Protein AF-A0A7Y1ZKJ3-F1 (afdb_monomer_lite)

pLDDT: mean 83.98, std 9.17, range [50.12, 91.56]

Secondary structure (DSSP, 8-state):
-EEETTEEEEEEE-TTS-EEEEEEEGGGGGGHHHHHHHS-----

Sequence (44 aa):
IEADGNNVKALFKDAGGNLLGFALTGDATKEKLALQKELPAIMG

Radius of gyration: 11.19 Å; 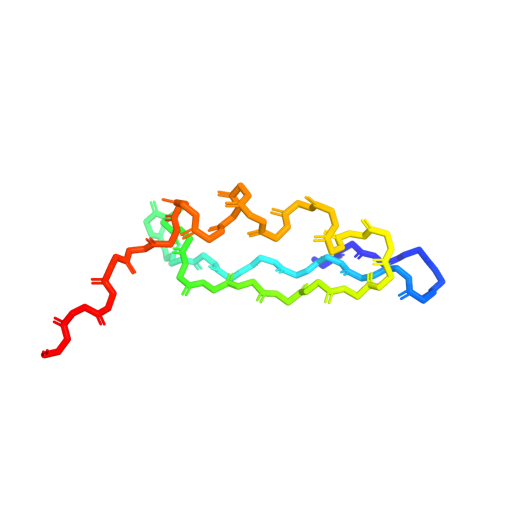chains: 1; bounding box: 26×15×35 Å

Structure (mmCIF, N/CA/C/O backbone):
data_AF-A0A7Y1ZKJ3-F1
#
_entry.id   AF-A0A7Y1ZKJ3-F1
#
loop_
_atom_site.group_PDB
_atom_site.id
_atom_site.type_symbol
_atom_site.label_atom_id
_atom_site.label_alt_id
_atom_site.label_comp_id
_atom_site.label_asym_id
_atom_site.label_entity_id
_atom_site.label_seq_id
_atom_site.pdbx_PDB_ins_code
_atom_site.Cartn_x
_atom_site.Cartn_y
_atom_site.Cartn_z
_atom_site.occupancy
_atom_site.B_iso_or_equiv
_atom_site.auth_seq_id
_atom_site.auth_comp_id
_atom_site.auth_asym_id
_atom_site.auth_atom_id
_atom_site.pdbx_PDB_model_num
ATOM 1 N N . ILE A 1 1 ? -0.136 -2.188 -7.806 1.00 65.38 1 ILE A N 1
ATOM 2 C CA . ILE A 1 1 ? 1.284 -2.596 -7.840 1.00 65.38 1 ILE A CA 1
ATOM 3 C C . ILE A 1 1 ? 1.819 -2.134 -9.183 1.00 65.38 1 ILE A C 1
ATOM 5 O O . ILE A 1 1 ? 1.243 -2.504 -10.196 1.00 65.38 1 ILE A O 1
ATOM 9 N N . GLU A 1 2 ? 2.804 -1.246 -9.190 1.00 76.81 2 GLU A N 1
ATOM 10 C CA . GLU A 1 2 ? 3.481 -0.804 -10.415 1.00 76.81 2 GLU A CA 1
ATOM 11 C C . GLU A 1 2 ? 4.860 -1.461 -10.426 1.00 76.81 2 GLU A C 1
ATOM 13 O O . GLU A 1 2 ? 5.574 -1.389 -9.425 1.00 76.81 2 GLU A O 1
ATOM 18 N N . ALA A 1 3 ? 5.199 -2.165 -11.504 1.00 74.12 3 ALA A N 1
ATOM 19 C CA . ALA A 1 3 ? 6.458 -2.890 -11.626 1.00 74.12 3 ALA A CA 1
ATOM 20 C C . ALA A 1 3 ? 7.065 -2.644 -13.012 1.00 74.12 3 ALA A C 1
ATOM 22 O O . ALA A 1 3 ? 6.458 -3.002 -14.019 1.00 74.12 3 ALA A O 1
ATOM 23 N N . ASP A 1 4 ? 8.250 -2.040 -13.041 1.00 75.75 4 ASP A N 1
ATOM 24 C CA . ASP A 1 4 ? 9.070 -1.830 -14.233 1.00 75.75 4 ASP A CA 1
ATOM 25 C C . ASP A 1 4 ? 10.413 -2.548 -14.03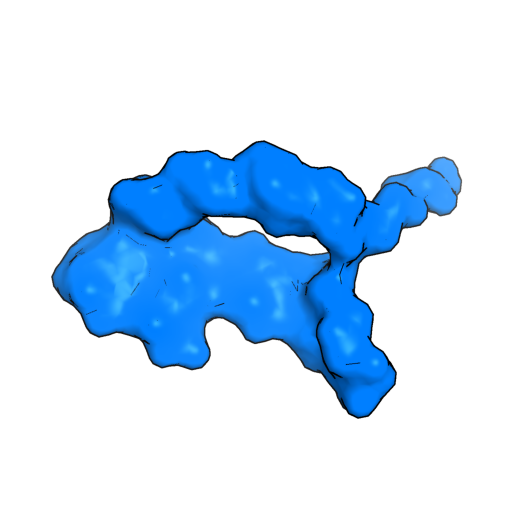2 1.00 75.75 4 ASP A C 1
ATOM 27 O O . ASP A 1 4 ? 11.296 -2.091 -13.304 1.00 75.75 4 ASP A O 1
ATOM 31 N N . GLY A 1 5 ? 10.536 -3.760 -14.578 1.00 81.50 5 GLY A N 1
ATOM 32 C CA . GLY A 1 5 ? 11.694 -4.627 -14.339 1.00 81.50 5 GLY A CA 1
ATOM 33 C C . GLY A 1 5 ? 11.918 -4.923 -12.846 1.00 81.50 5 GLY A C 1
ATOM 34 O O . GLY A 1 5 ? 11.053 -5.486 -12.178 1.00 81.50 5 GLY A O 1
ATOM 35 N N . ASN A 1 6 ? 13.085 -4.535 -12.315 1.00 77.56 6 ASN A N 1
ATOM 36 C CA . ASN A 1 6 ? 13.424 -4.652 -10.885 1.00 77.56 6 ASN A CA 1
ATOM 37 C C . ASN A 1 6 ? 12.860 -3.510 -10.021 1.00 77.56 6 ASN A C 1
ATOM 39 O O . ASN A 1 6 ? 13.068 -3.492 -8.805 1.00 77.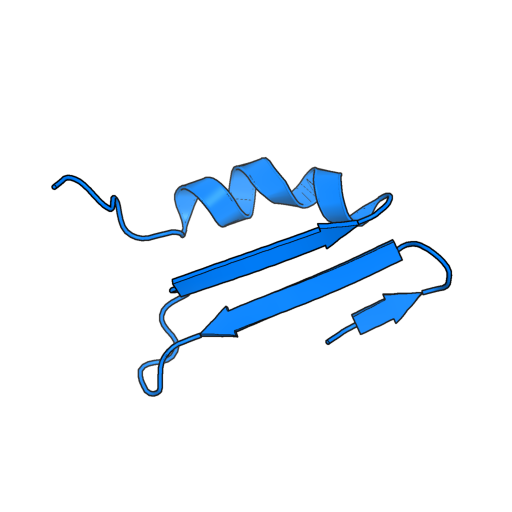56 6 ASN A O 1
ATOM 43 N N . ASN A 1 7 ? 12.193 -2.538 -10.637 1.00 86.62 7 ASN A N 1
ATOM 44 C CA . ASN A 1 7 ? 11.634 -1.391 -9.959 1.00 86.62 7 ASN A CA 1
ATOM 45 C C . ASN A 1 7 ? 10.181 -1.676 -9.580 1.00 86.62 7 ASN A C 1
ATOM 47 O O . ASN A 1 7 ? 9.317 -1.731 -10.448 1.00 86.62 7 ASN A O 1
ATOM 51 N N . VAL A 1 8 ? 9.900 -1.872 -8.294 1.00 86.44 8 VAL A N 1
ATOM 52 C CA . VAL A 1 8 ? 8.556 -2.230 -7.817 1.00 86.44 8 VAL A CA 1
ATOM 53 C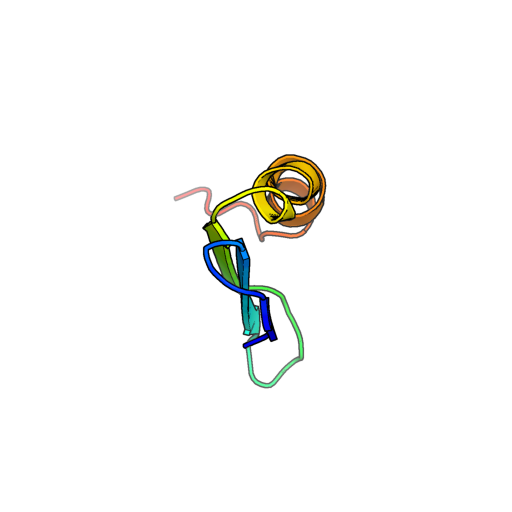 C . VAL A 1 8 ? 8.070 -1.190 -6.824 1.00 86.44 8 VAL A C 1
ATOM 55 O O . VAL A 1 8 ? 8.786 -0.840 -5.888 1.00 86.44 8 VAL A O 1
ATOM 58 N N . LYS A 1 9 ? 6.830 -0.732 -7.008 1.00 89.88 9 LYS A N 1
ATOM 59 C CA . LYS A 1 9 ? 6.103 0.140 -6.088 1.00 89.88 9 LYS A CA 1
ATOM 60 C C . LYS A 1 9 ? 4.778 -0.506 -5.687 1.00 89.88 9 LYS A 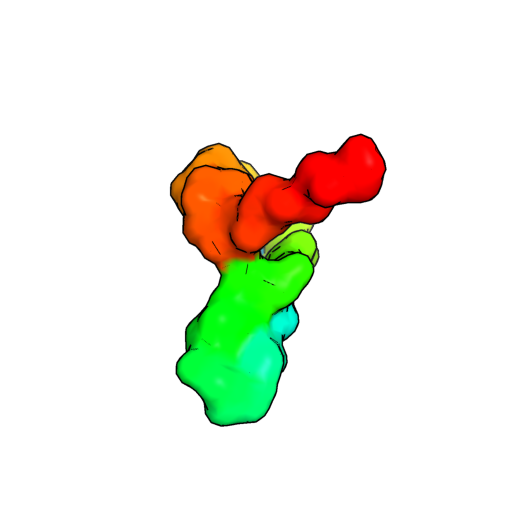C 1
ATOM 62 O O . LYS A 1 9 ? 3.837 -0.637 -6.477 1.00 89.88 9 LYS A O 1
ATOM 67 N N . ALA A 1 10 ? 4.699 -0.899 -4.422 1.00 90.69 10 ALA A N 1
ATOM 68 C CA . ALA A 1 10 ? 3.494 -1.378 -3.763 1.00 90.69 10 ALA A CA 1
ATOM 69 C C . ALA A 1 10 ? 3.083 -0.379 -2.684 1.00 90.69 10 ALA A C 1
ATOM 71 O O . ALA A 1 10 ? 3.887 -0.043 -1.819 1.00 90.69 10 ALA A O 1
ATOM 72 N N . LEU A 1 11 ? 1.827 0.056 -2.706 1.00 90.31 11 LEU A N 1
ATOM 73 C CA . LEU A 1 11 ? 1.227 0.857 -1.645 1.00 90.31 11 LEU A CA 1
ATOM 74 C C . LEU A 1 11 ? 0.093 0.041 -1.035 1.00 90.31 11 LEU A C 1
ATOM 76 O O . LEU A 1 11 ? -0.767 -0.458 -1.761 1.00 90.31 11 LEU A O 1
ATOM 80 N N . PHE A 1 12 ? 0.104 -0.096 0.281 1.00 89.88 12 PHE A N 1
ATOM 81 C CA . PHE A 1 12 ? -0.942 -0.750 1.044 1.00 89.88 12 PHE A CA 1
ATOM 82 C C . PHE A 1 12 ? -1.762 0.329 1.741 1.00 89.88 12 PHE A C 1
ATOM 84 O O . PHE A 1 12 ? -1.248 1.055 2.593 1.00 89.88 12 PHE A O 1
ATOM 91 N N . LYS A 1 13 ? -3.020 0.466 1.325 1.00 90.31 13 LYS A N 1
ATOM 92 C CA . LYS A 1 13 ? -3.959 1.451 1.857 1.00 90.31 13 LYS A CA 1
ATOM 93 C C . LYS A 1 13 ? -5.139 0.741 2.504 1.00 90.31 13 LYS A C 1
ATOM 95 O O . LYS A 1 13 ? -5.563 -0.304 2.018 1.00 90.31 13 LYS A O 1
ATOM 100 N N . ASP A 1 14 ? -5.653 1.324 3.576 1.00 88.31 14 ASP A N 1
ATOM 101 C CA . ASP A 1 14 ? -6.900 0.891 4.201 1.00 88.31 14 ASP A CA 1
ATOM 102 C C . ASP A 1 14 ? -8.124 1.216 3.318 1.00 88.31 14 ASP A C 1
ATOM 104 O O . ASP A 1 14 ? -8.028 2.005 2.374 1.00 88.31 14 ASP A O 1
ATOM 108 N N . ALA A 1 15 ? -9.296 0.670 3.661 1.00 90.06 15 ALA A N 1
ATOM 109 C CA . ALA A 1 15 ? -10.584 1.029 3.064 1.00 90.06 15 ALA A CA 1
ATOM 110 C C . ALA A 1 15 ? -10.876 2.544 3.105 1.00 90.06 15 ALA A C 1
ATOM 112 O O . ALA A 1 15 ? -11.536 3.064 2.207 1.00 90.06 15 ALA A O 1
ATOM 113 N N . GLY A 1 16 ? -10.348 3.264 4.103 1.00 87.56 16 GLY A N 1
ATOM 114 C CA . GLY A 1 16 ? -10.420 4.727 4.188 1.00 87.56 16 GLY A CA 1
ATOM 115 C C . GLY A 1 16 ? -9.419 5.492 3.309 1.00 87.56 16 GLY A C 1
ATOM 116 O O . GLY A 1 16 ? -9.411 6.718 3.330 1.00 87.56 16 GLY A O 1
ATOM 117 N N . GLY A 1 17 ? -8.548 4.806 2.560 1.00 86.31 17 GLY A N 1
ATOM 118 C CA . GLY A 1 17 ? -7.523 5.422 1.707 1.00 86.31 17 GLY A CA 1
ATOM 119 C C . GLY A 1 17 ? -6.220 5.801 2.423 1.00 86.31 17 GLY A C 1
ATOM 120 O O . GLY A 1 17 ? -5.285 6.266 1.768 1.00 86.31 17 GLY A O 1
ATOM 121 N N . ASN A 1 18 ? -6.127 5.558 3.733 1.00 87.38 18 ASN A N 1
ATOM 122 C CA . ASN A 1 18 ? -4.935 5.832 4.538 1.00 87.38 18 ASN A CA 1
ATOM 123 C C . ASN A 1 18 ? -3.805 4.859 4.196 1.00 87.38 18 ASN A C 1
ATOM 125 O O . ASN A 1 18 ? -4.029 3.649 4.158 1.00 87.38 18 ASN A O 1
ATOM 129 N N . LEU A 1 19 ? -2.591 5.371 3.979 1.00 89.25 19 LEU A N 1
ATOM 130 C CA . LEU A 1 19 ? -1.417 4.539 3.727 1.00 89.25 19 LEU A CA 1
ATOM 131 C C . LEU A 1 19 ? -1.018 3.800 5.010 1.00 89.25 19 LEU A C 1
ATOM 133 O O . LEU A 1 19 ? -0.582 4.409 5.977 1.00 89.25 19 LEU A O 1
ATOM 137 N N . LEU A 1 20 ? -1.153 2.479 4.999 1.00 89.06 20 LEU A N 1
ATOM 138 C CA . LEU A 1 20 ? -0.776 1.596 6.103 1.00 89.06 20 LEU A CA 1
ATOM 139 C C . LEU A 1 20 ? 0.633 1.021 5.932 1.00 89.06 20 LEU A C 1
ATOM 141 O O . LEU A 1 20 ? 1.287 0.662 6.906 1.00 89.06 20 LEU A O 1
ATOM 145 N N . GLY A 1 21 ? 1.101 0.903 4.690 1.00 89.44 21 GLY A N 1
ATOM 146 C CA . GLY A 1 21 ? 2.389 0.297 4.376 1.00 89.44 21 GLY A CA 1
ATOM 147 C C . GLY A 1 21 ? 2.789 0.531 2.929 1.00 89.44 21 GLY A C 1
ATOM 148 O O . GLY A 1 21 ? 1.963 0.874 2.085 1.00 89.44 21 GLY A O 1
ATOM 149 N N . PHE A 1 22 ? 4.059 0.317 2.613 1.00 91.56 22 PHE A N 1
ATOM 150 C CA . PHE A 1 22 ? 4.534 0.319 1.235 1.00 91.56 22 PHE A CA 1
ATOM 151 C C . PHE A 1 22 ? 5.728 -0.626 1.075 1.00 91.56 22 PHE A C 1
ATOM 153 O O . PHE A 1 22 ? 6.495 -0.835 2.014 1.00 91.56 22 PHE A O 1
ATOM 160 N N . ALA A 1 23 ? 5.901 -1.172 -0.125 1.00 90.81 23 ALA A N 1
ATOM 161 C CA . ALA A 1 23 ? 7.090 -1.920 -0.515 1.00 90.81 23 ALA A CA 1
ATOM 162 C C . ALA A 1 23 ? 7.669 -1.292 -1.783 1.00 90.81 23 ALA A C 1
ATOM 164 O O . ALA A 1 23 ? 6.971 -1.141 -2.785 1.00 90.81 23 ALA A O 1
ATOM 165 N N . LEU A 1 24 ? 8.935 -0.890 -1.711 1.00 90.56 24 LEU A N 1
ATOM 166 C CA . LEU A 1 24 ? 9.651 -0.229 -2.797 1.00 90.56 24 LEU A CA 1
ATOM 167 C C . LEU A 1 24 ? 10.904 -1.039 -3.112 1.00 90.56 24 LEU A C 1
ATOM 169 O O . LEU A 1 24 ? 11.581 -1.520 -2.203 1.00 90.56 24 LEU A O 1
ATOM 173 N N . THR A 1 25 ? 11.216 -1.199 -4.389 1.00 89.12 25 THR A N 1
ATOM 174 C CA . THR A 1 25 ? 12.424 -1.882 -4.869 1.00 89.12 25 THR A CA 1
ATOM 175 C C . THR A 1 25 ? 12.990 -1.099 -6.043 1.00 89.12 25 THR A C 1
ATOM 177 O O . THR A 1 25 ? 12.218 -0.482 -6.765 1.00 89.12 25 THR A O 1
ATOM 180 N N . GLY A 1 26 ? 14.313 -1.093 -6.228 1.00 90.12 26 GLY A N 1
ATOM 181 C CA . GLY A 1 26 ? 14.960 -0.327 -7.299 1.00 90.12 26 GLY A CA 1
ATOM 182 C C . GLY A 1 26 ? 14.862 1.188 -7.083 1.00 90.12 26 GLY A C 1
ATOM 183 O O . GLY A 1 26 ? 14.986 1.675 -5.954 1.00 90.12 26 GLY A O 1
ATOM 184 N N . ASP A 1 27 ? 14.629 1.937 -8.159 1.00 88.94 27 ASP A N 1
ATOM 185 C CA . ASP A 1 27 ? 14.501 3.399 -8.164 1.00 88.94 27 ASP A CA 1
ATOM 186 C C . ASP A 1 27 ? 13.328 3.942 -7.337 1.00 88.94 27 ASP A C 1
ATOM 188 O O . ASP A 1 27 ? 13.406 5.056 -6.818 1.00 88.94 27 ASP A O 1
ATOM 192 N N . ALA A 1 28 ? 12.275 3.151 -7.134 1.00 86.25 28 ALA A N 1
ATOM 193 C CA . ALA A 1 28 ? 11.106 3.496 -6.335 1.00 86.25 28 ALA A CA 1
ATOM 194 C C . ALA A 1 28 ? 11.487 3.742 -4.868 1.00 86.25 28 ALA A C 1
ATOM 196 O O . ALA A 1 28 ? 10.798 4.470 -4.157 1.00 86.25 28 ALA A O 1
ATOM 197 N N . THR A 1 29 ? 12.637 3.219 -4.419 1.00 88.50 29 THR A N 1
ATOM 198 C CA . THR A 1 29 ? 13.191 3.472 -3.080 1.00 88.50 29 THR A CA 1
ATOM 199 C C . THR A 1 29 ? 13.450 4.963 -2.823 1.00 88.50 29 THR A C 1
ATOM 201 O O . THR A 1 29 ? 13.448 5.384 -1.668 1.00 88.50 29 THR A O 1
ATOM 204 N N . LYS A 1 30 ? 13.602 5.795 -3.866 1.00 89.56 30 LYS A N 1
ATOM 205 C CA . LYS A 1 30 ? 13.726 7.261 -3.739 1.00 89.56 30 LYS A CA 1
ATOM 206 C C . LYS A 1 30 ? 12.504 7.895 -3.063 1.00 89.56 30 LYS A C 1
ATOM 208 O O . LYS A 1 30 ? 12.643 8.884 -2.350 1.00 89.56 30 LYS A O 1
ATOM 213 N N . GLU A 1 31 ? 11.328 7.289 -3.211 1.00 88.50 31 GLU A N 1
ATOM 214 C CA . GLU A 1 31 ? 10.086 7.766 -2.594 1.00 88.50 31 GLU A CA 1
ATOM 215 C C . GLU A 1 31 ?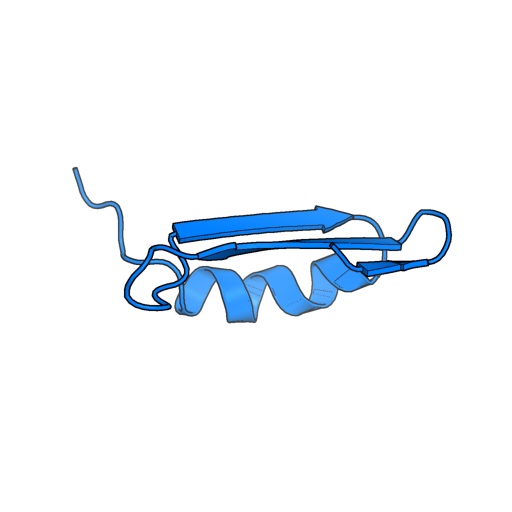 9.883 7.252 -1.163 1.00 88.50 31 GLU A C 1
ATOM 217 O O . GLU A 1 31 ? 8.945 7.673 -0.484 1.00 88.50 31 GLU A O 1
ATOM 222 N N . LYS A 1 32 ? 10.785 6.392 -0.662 1.00 86.81 32 LYS A N 1
ATOM 223 C CA . LYS A 1 32 ? 10.705 5.810 0.686 1.00 86.81 32 LYS A CA 1
ATOM 224 C C . LYS A 1 32 ? 10.517 6.882 1.747 1.00 86.81 32 LYS A C 1
ATOM 226 O O . LYS A 1 32 ? 9.643 6.735 2.585 1.00 86.81 32 LYS A O 1
ATOM 231 N N . LEU A 1 33 ? 11.308 7.955 1.722 1.00 88.25 33 LEU A N 1
ATOM 232 C CA . LEU A 1 33 ? 11.253 8.981 2.768 1.00 88.25 33 LEU A CA 1
ATOM 233 C C . LEU A 1 33 ? 9.924 9.751 2.763 1.00 88.25 33 LEU A C 1
ATOM 235 O O . LEU A 1 33 ? 9.412 10.084 3.828 1.00 88.25 33 LEU A O 1
ATOM 239 N N . ALA A 1 34 ? 9.369 10.030 1.581 1.00 88.69 34 ALA A N 1
ATOM 240 C CA . ALA A 1 34 ? 8.071 10.685 1.453 1.00 88.69 34 ALA A CA 1
ATOM 241 C C . ALA A 1 34 ? 6.960 9.777 1.996 1.00 88.69 34 ALA A C 1
ATOM 243 O O . ALA A 1 34 ? 6.194 10.189 2.861 1.00 88.69 34 ALA A O 1
ATOM 244 N N . LEU A 1 35 ? 6.961 8.509 1.585 1.00 88.81 35 LEU A N 1
ATOM 245 C CA . LEU A 1 35 ? 5.982 7.525 2.036 1.00 88.81 35 LEU A CA 1
ATOM 246 C C . LEU A 1 35 ? 6.130 7.196 3.533 1.00 88.81 35 LEU A C 1
ATOM 248 O O . LEU A 1 35 ? 5.128 7.002 4.208 1.00 88.81 35 LEU A O 1
ATOM 252 N N . GLN A 1 36 ? 7.349 7.200 4.094 1.00 86.25 36 GLN A N 1
ATOM 253 C CA . GLN A 1 36 ? 7.568 7.044 5.543 1.00 86.25 36 GLN A CA 1
ATOM 254 C C . GLN A 1 36 ? 6.945 8.178 6.356 1.00 86.25 36 GLN A C 1
ATOM 256 O O . GLN A 1 36 ? 6.546 7.938 7.489 1.00 86.25 36 GLN A O 1
ATOM 261 N N . LYS A 1 37 ? 6.870 9.395 5.806 1.00 85.44 37 LYS A N 1
ATOM 262 C CA . LYS A 1 37 ? 6.206 10.525 6.470 1.00 85.44 37 LYS A CA 1
ATOM 263 C C . LYS A 1 37 ? 4.683 10.427 6.415 1.00 85.44 37 LYS A C 1
ATOM 265 O O . LYS A 1 37 ? 4.030 10.966 7.299 1.00 85.44 37 LYS A O 1
ATOM 270 N N . GLU A 1 38 ? 4.136 9.778 5.388 1.00 84.19 38 GLU A N 1
ATOM 271 C CA . GLU A 1 38 ? 2.694 9.529 5.269 1.00 84.19 38 GLU A CA 1
ATOM 272 C C . GLU A 1 38 ? 2.222 8.332 6.099 1.00 84.19 38 GLU A C 1
ATOM 274 O O . GLU A 1 38 ? 1.029 8.218 6.379 1.00 84.19 38 GLU A O 1
ATOM 279 N N . LEU A 1 39 ? 3.134 7.438 6.496 1.00 83.44 39 LEU A N 1
ATOM 280 C CA . LEU A 1 39 ? 2.777 6.331 7.372 1.00 83.44 39 LEU A CA 1
ATOM 281 C C . LEU A 1 39 ? 2.329 6.858 8.740 1.00 83.44 39 LEU A C 1
ATOM 283 O O . LEU A 1 39 ? 3.011 7.708 9.324 1.00 83.44 39 LEU A O 1
ATOM 287 N N . PRO A 1 40 ? 1.225 6.326 9.293 1.00 79.06 40 PRO A N 1
ATOM 288 C CA . PRO A 1 40 ? 0.836 6.636 10.653 1.00 79.06 40 PRO A CA 1
ATOM 289 C C . PRO A 1 40 ? 1.972 6.227 11.589 1.00 79.06 40 PRO A C 1
ATOM 291 O O . PRO A 1 40 ? 2.560 5.152 11.446 1.00 79.06 40 PRO A O 1
ATOM 294 N N . ALA A 1 41 ? 2.298 7.095 12.546 1.00 74.12 41 ALA A N 1
ATOM 295 C CA . ALA A 1 41 ? 3.283 6.776 13.564 1.00 74.12 41 ALA A CA 1
ATOM 296 C C . ALA A 1 41 ? 2.768 5.578 14.373 1.00 74.12 41 ALA A C 1
ATOM 298 O O . ALA A 1 41 ? 1.861 5.716 15.191 1.00 74.12 41 ALA A O 1
ATOM 299 N N . ILE A 1 42 ? 3.339 4.397 14.133 1.00 66.50 42 ILE A N 1
ATOM 300 C CA . ILE A 1 42 ? 3.104 3.203 14.946 1.00 66.50 42 ILE A CA 1
ATOM 301 C C . ILE A 1 42 ? 3.903 3.392 16.244 1.00 66.50 42 ILE A C 1
ATOM 303 O O . ILE A 1 42 ? 4.945 2.777 16.448 1.00 66.50 42 ILE A O 1
ATOM 307 N N . MET A 1 43 ? 3.489 4.347 17.077 1.00 56.69 43 MET A N 1
ATOM 308 C CA . MET A 1 43 ? 3.980 4.474 18.445 1.00 56.69 43 MET A CA 1
ATOM 309 C C . MET A 1 43 ? 3.151 3.522 19.303 1.00 56.69 43 MET A C 1
ATOM 311 O O . MET A 1 43 ? 2.010 3.830 19.645 1.00 56.69 43 MET A O 1
ATOM 315 N N . GLY A 1 44 ? 3.713 2.334 19.537 1.00 50.12 44 GLY A N 1
ATOM 316 C CA . GLY A 1 44 ? 3.259 1.413 20.580 1.00 50.12 44 GLY A CA 1
ATOM 317 C C . GLY A 1 44 ? 3.713 1.860 21.960 1.00 50.12 44 GLY A C 1
ATOM 318 O O . GLY A 1 44 ? 4.745 2.567 22.037 1.00 50.12 44 GLY A O 1
#

Foldseek 3Di:
DDDDPQWDWAFDADPVRQTQDIDTGDPSCVCVVVSVVSHDPPPD